Protein AF-A0A9W6ULF9-F1 (afdb_monomer)

Nearest PDB structures (foldseek):
  8hx6-assembly1_B  TM=6.839E-01  e=3.278E+00  Streptomyces venezuelae
  8hx7-assembly1_A  TM=6.019E-01  e=3.078E+00  Streptomyces venezuelae
  8hx8-assembly1_A  TM=6.453E-01  e=3.490E+00  Streptomyces venezuelae
  8hx8-assembly1_B  TM=6.210E-01  e=7.428E+00  Streptomyces venezuelae

Organism: NCBI:txid2065

Sequence (59 aa):
MSGGPERRVYRVAWLPGGDVLDARCSCGAHRSLPDPVAAWTWLLDHPRHAAPPPEGEWP

pLDDT: mean 81.4, std 19.28, range [34.25, 96.88]

Radius of gyration: 13.25 Å; Cα contacts (8 Å, |Δi|>4): 66; chains: 1; bounding box: 45×18×35 Å

Foldseek 3Di:
DPDDPDPWDWDWDADPPAQWIWTATSVGATDIDNDPVVSVVQNVPPPPRDHPDPPPDDD

Secondary structure (DSSP, 8-state):
-PPP------EEEEPTTSS-EEEE-TTS-EEEES-HHHHHHHHHTTTSPPPPPPTT---

Mean predicted aligned error: 8.15 Å

Structure (mmCIF, N/CA/C/O backbone):
data_AF-A0A9W6ULF9-F1
#
_entry.id   AF-A0A9W6ULF9-F1
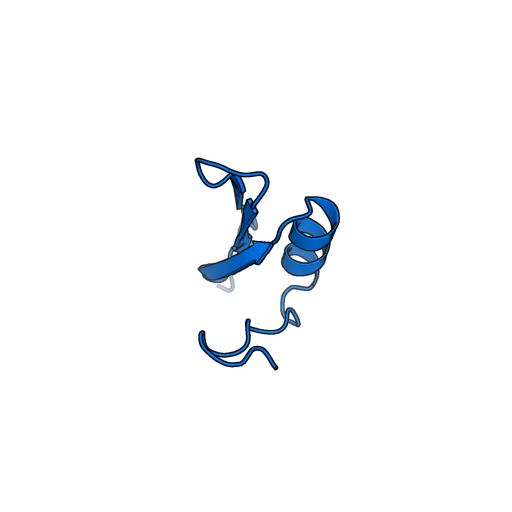#
loop_
_atom_site.group_PDB
_atom_site.id
_atom_site.type_symbol
_atom_site.label_atom_id
_atom_site.label_alt_id
_atom_site.label_comp_id
_atom_site.labe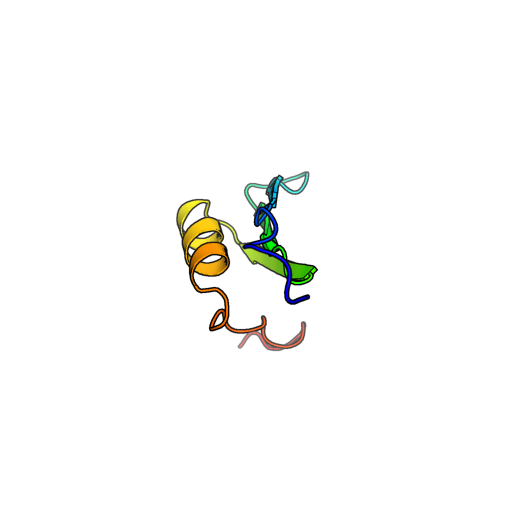l_asym_id
_atom_site.label_entity_id
_atom_site.label_seq_id
_atom_site.pdbx_PDB_ins_code
_atom_site.Cartn_x
_atom_site.Cartn_y
_atom_site.Cartn_z
_atom_site.occupancy
_atom_site.B_iso_or_equiv
_atom_site.auth_seq_id
_atom_site.auth_comp_id
_atom_site.auth_asym_id
_atom_site.auth_atom_id
_atom_site.pdbx_PDB_model_num
ATOM 1 N N . MET A 1 1 ? 23.746 0.226 -22.988 1.00 37.25 1 MET A N 1
ATOM 2 C CA . MET A 1 1 ? 23.894 0.234 -21.517 1.00 37.25 1 MET A CA 1
ATOM 3 C C . MET A 1 1 ? 22.499 0.161 -20.904 1.00 37.25 1 MET A C 1
ATOM 5 O O . MET A 1 1 ? 21.952 1.191 -20.544 1.00 37.25 1 MET A O 1
ATOM 9 N N . SER A 1 2 ? 21.885 -1.022 -20.858 1.00 48.53 2 SER A N 1
ATOM 10 C CA . SER A 1 2 ? 20.632 -1.222 -20.116 1.00 48.53 2 SER A CA 1
ATOM 11 C C . SER A 1 2 ? 21.029 -1.688 -18.719 1.00 48.53 2 SER A C 1
ATOM 13 O O . SER A 1 2 ? 21.726 -2.694 -18.601 1.00 48.53 2 SER A O 1
ATOM 15 N N . GLY A 1 3 ? 20.715 -0.892 -17.695 1.00 48.50 3 GLY A N 1
ATOM 16 C CA . GLY A 1 3 ? 21.102 -1.161 -16.310 1.00 48.50 3 GLY A CA 1
ATOM 17 C C . GLY A 1 3 ? 20.626 -2.540 -15.846 1.00 48.50 3 GLY A C 1
ATOM 18 O O . GLY A 1 3 ? 19.534 -2.975 -16.204 1.00 48.50 3 GLY A O 1
ATOM 19 N N . GLY A 1 4 ? 21.460 -3.244 -15.073 1.00 52.69 4 GLY A N 1
ATOM 20 C CA . GLY A 1 4 ? 21.038 -4.452 -14.350 1.00 52.69 4 GLY A CA 1
ATOM 21 C C . GLY A 1 4 ? 19.864 -4.143 -13.412 1.00 52.69 4 GLY A C 1
ATOM 22 O O . GLY A 1 4 ? 19.609 -2.964 -13.173 1.00 52.69 4 GLY A O 1
ATOM 23 N N . PRO A 1 5 ? 19.146 -5.156 -12.884 1.00 58.62 5 PRO A N 1
ATOM 24 C CA . PRO A 1 5 ? 17.884 -4.953 -12.180 1.00 58.62 5 PRO A CA 1
ATOM 25 C C . PRO A 1 5 ? 18.096 -3.993 -11.013 1.00 58.62 5 PRO A C 1
ATOM 27 O O . PRO A 1 5 ? 18.629 -4.353 -9.964 1.00 58.62 5 PRO A O 1
ATOM 30 N N . GLU A 1 6 ? 17.710 -2.743 -11.231 1.00 63.25 6 GLU A N 1
ATOM 31 C CA . GLU A 1 6 ? 17.709 -1.705 -10.225 1.00 63.25 6 GLU A CA 1
ATOM 32 C C . GLU A 1 6 ? 16.927 -2.230 -9.028 1.00 63.25 6 GLU A C 1
ATOM 34 O O . GLU A 1 6 ? 15.789 -2.687 -9.154 1.00 63.25 6 GLU A O 1
ATOM 39 N N . ARG A 1 7 ? 17.604 -2.293 -7.878 1.00 66.00 7 ARG A N 1
ATOM 40 C CA . ARG A 1 7 ? 17.092 -2.906 -6.653 1.00 66.00 7 ARG A CA 1
ATOM 41 C C . ARG A 1 7 ? 15.690 -2.359 -6.377 1.00 66.00 7 ARG A C 1
ATOM 43 O O . ARG A 1 7 ? 15.544 -1.203 -5.986 1.00 66.00 7 ARG A O 1
ATOM 50 N N . ARG A 1 8 ? 14.662 -3.181 -6.602 1.00 82.06 8 ARG A N 1
ATOM 51 C CA . ARG A 1 8 ? 13.263 -2.776 -6.434 1.00 82.06 8 ARG A CA 1
ATOM 52 C C . ARG A 1 8 ? 13.004 -2.573 -4.948 1.00 82.06 8 ARG A C 1
ATOM 54 O O . ARG A 1 8 ? 13.001 -3.528 -4.177 1.00 82.06 8 ARG A O 1
ATOM 61 N N . VAL A 1 9 ? 12.846 -1.317 -4.540 1.00 91.31 9 VAL A N 1
ATOM 62 C CA . VAL A 1 9 ? 12.475 -0.970 -3.167 1.00 91.31 9 VAL A CA 1
ATOM 63 C C . VAL A 1 9 ? 10.969 -0.779 -3.112 1.00 91.31 9 VAL A C 1
ATOM 65 O O . VAL A 1 9 ? 10.442 0.205 -3.632 1.00 91.31 9 VAL A O 1
ATOM 68 N N . TYR A 1 10 ? 10.299 -1.716 -2.454 1.00 93.88 10 TYR A N 1
ATOM 69 C CA . TYR A 1 10 ? 8.906 -1.593 -2.052 1.00 93.88 10 TYR A CA 1
ATOM 70 C C . TYR A 1 10 ? 8.833 -0.954 -0.666 1.00 93.88 10 TYR A C 1
ATOM 72 O O . TYR A 1 10 ? 9.674 -1.236 0.190 1.00 93.88 10 TYR A O 1
ATOM 80 N N . ARG A 1 11 ? 7.860 -0.069 -0.449 1.00 95.75 11 ARG A N 1
ATOM 81 C CA . ARG A 1 11 ? 7.633 0.577 0.850 1.00 95.75 11 ARG A CA 1
ATOM 82 C C . ARG A 1 11 ? 6.221 0.280 1.321 1.00 95.75 11 ARG A C 1
ATOM 84 O O . ARG A 1 11 ? 5.297 0.299 0.517 1.00 95.75 11 ARG A O 1
ATOM 91 N N . VAL A 1 12 ? 6.085 0.025 2.613 1.00 95.75 12 VAL A N 1
ATOM 92 C CA . VAL A 1 12 ? 4.804 -0.177 3.287 1.00 95.75 12 VAL A CA 1
ATOM 93 C C . VAL A 1 12 ? 4.859 0.621 4.581 1.00 95.75 12 VAL A C 1
ATOM 95 O O . VAL A 1 12 ? 5.817 0.476 5.344 1.00 95.75 12 VAL A O 1
ATOM 98 N N . ALA A 1 13 ? 3.873 1.482 4.805 1.00 95.94 13 ALA A N 1
ATOM 99 C CA . ALA A 1 13 ? 3.754 2.282 6.017 1.00 95.94 13 ALA A CA 1
ATOM 100 C C . ALA A 1 13 ? 2.315 2.245 6.530 1.00 95.94 13 ALA A C 1
ATOM 102 O O . ALA A 1 13 ? 1.385 2.316 5.735 1.00 95.94 13 ALA A O 1
ATOM 103 N N . TRP A 1 14 ? 2.123 2.176 7.845 1.00 95.06 14 TRP A N 1
ATOM 104 C CA . TRP A 1 14 ? 0.803 2.389 8.439 1.00 95.06 14 TRP A CA 1
ATOM 105 C C . TRP A 1 14 ? 0.427 3.869 8.381 1.00 95.06 14 TRP A C 1
ATOM 107 O O . TRP A 1 14 ? 1.247 4.741 8.684 1.00 95.06 14 TRP A O 1
ATOM 117 N N . LEU A 1 15 ? -0.824 4.146 8.025 1.00 95.75 15 LEU A N 1
ATOM 118 C CA . LEU A 1 15 ? -1.419 5.468 8.135 1.00 95.75 15 LEU A CA 1
ATOM 119 C C . LEU A 1 15 ? -1.833 5.734 9.591 1.00 95.75 15 LEU A C 1
ATOM 121 O O . LEU A 1 15 ? -2.365 4.841 10.255 1.00 95.75 15 LEU A O 1
ATOM 125 N N . PRO A 1 16 ? -1.625 6.957 10.110 1.00 95.56 16 PRO A N 1
ATOM 126 C CA . PRO A 1 16 ? -2.065 7.307 11.455 1.00 95.56 16 PRO A CA 1
ATOM 127 C C . PRO A 1 16 ? -3.578 7.130 11.641 1.00 95.56 16 PRO A C 1
ATOM 129 O O . PRO A 1 16 ? -4.364 7.463 10.757 1.00 95.56 16 PRO A O 1
ATOM 132 N N . GLY A 1 17 ? -3.987 6.680 12.829 1.00 94.06 17 GLY A N 1
ATOM 133 C CA . GLY A 1 17 ? -5.400 6.620 13.218 1.00 94.06 17 GLY A CA 1
ATOM 134 C C . GLY A 1 17 ? -6.161 5.368 12.771 1.00 94.06 17 GLY A C 1
ATOM 135 O O . GLY A 1 17 ? -7.371 5.316 12.970 1.00 94.06 17 GLY A O 1
ATOM 136 N N . GLY A 1 18 ? -5.489 4.354 12.217 1.00 90.00 18 GLY A N 1
ATOM 137 C CA . GLY A 1 18 ? -6.124 3.084 11.863 1.00 90.00 18 GLY A CA 1
ATOM 138 C C . GLY A 1 18 ? -5.132 1.981 11.501 1.00 90.00 18 GLY A C 1
ATOM 139 O O . GLY A 1 18 ? -3.927 2.131 11.686 1.00 90.00 18 GLY A O 1
ATOM 140 N N . ASP A 1 19 ? -5.660 0.882 10.964 1.00 92.56 19 ASP A N 1
ATOM 141 C CA . ASP A 1 19 ? -4.880 -0.269 10.478 1.00 92.56 19 ASP A CA 1
ATOM 142 C C . ASP A 1 19 ? -4.778 -0.284 8.942 1.00 92.56 19 ASP A C 1
ATOM 144 O O . ASP A 1 19 ? -4.822 -1.317 8.283 1.00 92.56 19 ASP A O 1
ATOM 148 N N . VAL A 1 20 ? -4.714 0.905 8.339 1.00 95.06 20 VAL A N 1
ATOM 149 C CA . VAL A 1 20 ? -4.571 1.055 6.888 1.00 95.06 20 VAL A CA 1
ATOM 150 C C . VAL A 1 20 ? -3.099 1.222 6.545 1.00 95.06 20 VAL A C 1
ATOM 152 O O . VAL A 1 20 ? -2.391 2.001 7.176 1.00 95.06 20 VAL A O 1
ATOM 155 N N . LEU A 1 21 ? -2.650 0.523 5.511 1.00 96.88 21 LEU A N 1
ATOM 156 C CA . LEU A 1 21 ? -1.296 0.568 4.980 1.00 96.88 21 LEU A CA 1
ATOM 157 C C . LEU A 1 21 ? -1.254 1.375 3.685 1.00 96.88 21 LEU A C 1
ATOM 159 O O . LEU A 1 21 ? -2.004 1.070 2.765 1.00 96.88 21 LEU A O 1
ATOM 163 N N . ASP A 1 22 ? -0.330 2.324 3.570 1.00 96.88 22 ASP A N 1
ATOM 164 C CA . ASP A 1 22 ? 0.107 2.899 2.296 1.00 96.88 22 ASP A CA 1
ATOM 165 C C . ASP A 1 22 ? 1.222 2.019 1.711 1.00 96.88 22 ASP A C 1
ATOM 167 O O . ASP A 1 22 ? 2.342 1.956 2.232 1.00 96.88 22 ASP A O 1
ATOM 171 N N . ALA A 1 23 ? 0.899 1.286 0.644 1.00 96.56 23 ALA A N 1
ATOM 172 C CA . ALA A 1 23 ? 1.838 0.452 -0.095 1.00 96.56 23 ALA A CA 1
ATOM 173 C C . ALA A 1 23 ? 2.339 1.206 -1.329 1.00 96.56 23 ALA A C 1
ATOM 175 O O . ALA A 1 23 ? 1.538 1.622 -2.160 1.00 96.56 23 ALA A O 1
ATOM 176 N N . ARG A 1 24 ? 3.660 1.338 -1.499 1.00 95.88 24 ARG A N 1
ATOM 177 C CA . ARG A 1 24 ? 4.286 2.053 -2.621 1.00 95.88 24 ARG A CA 1
ATOM 178 C C . ARG A 1 24 ? 5.247 1.166 -3.407 1.00 95.88 24 ARG A C 1
ATOM 180 O O . ARG A 1 24 ? 6.251 0.669 -2.886 1.00 95.88 24 ARG A O 1
ATOM 187 N N . CYS A 1 25 ? 4.940 1.014 -4.691 1.00 94.44 25 CYS A N 1
ATOM 188 C CA . CYS A 1 25 ? 5.720 0.271 -5.666 1.00 94.44 25 CYS A CA 1
ATOM 189 C C . CYS A 1 25 ? 6.958 1.064 -6.113 1.00 94.44 25 CYS A C 1
ATOM 191 O O . CYS A 1 25 ? 6.960 2.298 -6.130 1.00 94.44 25 CYS A O 1
ATOM 193 N N . SER A 1 26 ? 8.008 0.364 -6.547 1.00 91.69 26 SER A N 1
ATOM 194 C CA . SER A 1 26 ? 9.209 1.003 -7.096 1.00 91.69 26 SER A CA 1
ATOM 195 C C . SER A 1 26 ? 8.941 1.785 -8.389 1.00 91.69 26 SER A C 1
ATOM 197 O O . SER A 1 26 ? 9.718 2.674 -8.715 1.00 91.69 26 SER A O 1
ATOM 199 N N . CYS A 1 27 ? 7.844 1.502 -9.107 1.00 91.31 27 CYS A N 1
ATOM 200 C CA . CYS A 1 27 ? 7.426 2.268 -10.289 1.00 91.31 27 CYS A CA 1
ATOM 201 C C . CYS A 1 27 ? 6.733 3.602 -9.955 1.00 91.31 27 CYS A C 1
ATOM 203 O O . CYS A 1 27 ? 6.367 4.342 -10.861 1.00 91.31 27 CYS A O 1
ATOM 205 N N . GLY A 1 28 ? 6.522 3.899 -8.668 1.00 90.19 28 GLY A N 1
ATOM 206 C CA . GLY A 1 28 ? 5.857 5.114 -8.200 1.00 90.19 28 GLY A CA 1
ATOM 207 C C . GLY A 1 28 ? 4.371 4.945 -7.883 1.00 90.19 28 GLY A C 1
ATOM 208 O O . GLY A 1 28 ? 3.840 5.780 -7.157 1.00 90.19 28 GLY A O 1
ATOM 209 N N . ALA A 1 29 ? 3.725 3.865 -8.340 1.00 91.25 29 ALA A N 1
ATOM 210 C CA . ALA A 1 29 ? 2.345 3.555 -7.966 1.00 91.25 29 ALA A CA 1
ATOM 211 C C . ALA A 1 29 ? 2.218 3.358 -6.448 1.00 91.25 29 ALA A C 1
ATOM 213 O O . ALA A 1 29 ? 3.120 2.799 -5.817 1.00 91.25 29 ALA A O 1
ATOM 214 N N . HIS A 1 30 ? 1.084 3.758 -5.878 1.00 94.00 30 HIS A N 1
ATOM 215 C CA . HIS A 1 30 ? 0.764 3.507 -4.477 1.00 94.00 30 HIS A CA 1
ATOM 216 C C . HIS A 1 30 ? -0.715 3.165 -4.284 1.00 94.00 30 HIS A C 1
ATOM 218 O O . HIS A 1 30 ? -1.539 3.479 -5.146 1.00 94.00 30 HIS A O 1
ATOM 224 N N . ARG A 1 31 ? -1.035 2.479 -3.184 1.00 93.56 31 ARG A N 1
ATOM 225 C CA . ARG A 1 31 ? -2.398 2.076 -2.837 1.00 93.56 31 ARG A CA 1
ATOM 226 C C . ARG A 1 31 ? -2.557 1.907 -1.327 1.00 93.56 31 ARG A C 1
ATOM 228 O O . ARG A 1 31 ? -1.721 1.267 -0.692 1.00 93.56 31 ARG A O 1
ATOM 235 N N . SER A 1 32 ? -3.674 2.402 -0.795 1.00 95.56 32 SER A N 1
ATOM 236 C CA . SER A 1 32 ? -4.085 2.179 0.592 1.00 95.56 32 SER A CA 1
ATOM 237 C C . SER A 1 32 ? -4.848 0.862 0.736 1.00 95.56 32 SER A C 1
ATOM 239 O O . SER A 1 32 ? -5.815 0.628 0.007 1.00 95.56 32 SER A O 1
ATOM 241 N N . LEU A 1 33 ? -4.421 -0.005 1.653 1.00 94.44 33 LEU A N 1
ATOM 242 C CA . LEU A 1 33 ? -4.986 -1.343 1.862 1.00 94.44 33 LEU A CA 1
ATOM 243 C C . LEU A 1 33 ? -5.085 -1.648 3.368 1.00 94.44 33 LEU A C 1
ATOM 245 O O . LEU A 1 33 ? -4.139 -1.356 4.091 1.00 94.44 33 LEU A O 1
ATOM 249 N N . PRO A 1 34 ? -6.183 -2.244 3.860 1.00 91.88 34 PRO A N 1
ATOM 250 C CA . PRO A 1 34 ? -6.372 -2.520 5.289 1.00 91.88 34 PRO A CA 1
ATOM 251 C C . PRO A 1 34 ? -5.664 -3.796 5.776 1.00 91.88 34 PRO A C 1
ATOM 253 O O . PRO A 1 34 ? -5.838 -4.190 6.920 1.00 91.88 34 PRO A O 1
ATOM 256 N N . ASP A 1 35 ? -4.935 -4.496 4.902 1.00 90.50 35 ASP A N 1
ATOM 257 C CA . ASP A 1 35 ? -4.344 -5.799 5.206 1.00 90.50 35 ASP A CA 1
ATOM 258 C C . ASP A 1 35 ? -2.904 -5.900 4.664 1.00 90.50 35 ASP A C 1
ATOM 260 O O . ASP A 1 35 ? -2.671 -5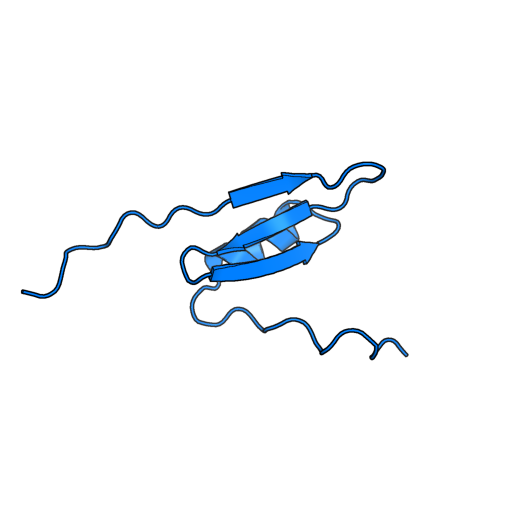.631 3.475 1.00 90.50 35 ASP A O 1
ATOM 264 N N . PRO A 1 36 ? -1.925 -6.313 5.497 1.00 92.94 36 PRO A N 1
ATOM 265 C CA . PRO A 1 36 ? -0.546 -6.518 5.065 1.00 92.94 36 PRO A CA 1
ATOM 266 C C . PRO A 1 36 ? -0.392 -7.505 3.909 1.00 92.94 36 PRO A C 1
ATOM 268 O O . PRO A 1 36 ? 0.440 -7.282 3.027 1.00 92.94 36 PRO A O 1
ATOM 271 N N . VAL A 1 37 ? -1.174 -8.589 3.879 1.00 94.62 37 VAL A N 1
ATOM 272 C CA . VAL A 1 37 ? -1.058 -9.598 2.816 1.00 94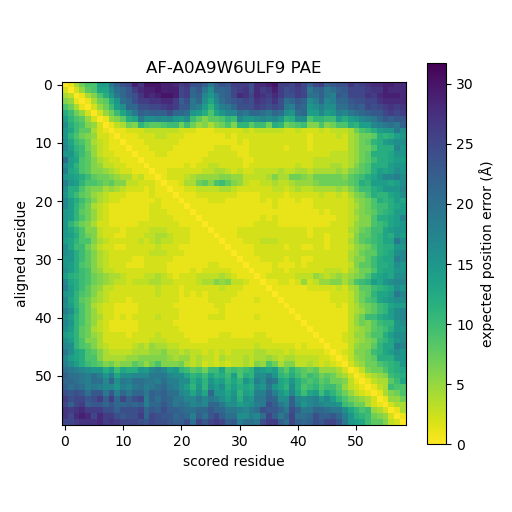.62 37 VAL A CA 1
ATOM 273 C C . VAL A 1 37 ? -1.551 -9.029 1.487 1.00 94.62 37 VAL A C 1
ATOM 275 O O . VAL A 1 37 ? -0.878 -9.191 0.467 1.00 94.62 37 VAL A O 1
ATOM 278 N N . ALA A 1 38 ? -2.661 -8.295 1.486 1.00 92.62 38 ALA A N 1
ATOM 279 C CA . ALA A 1 38 ? -3.168 -7.577 0.324 1.00 92.62 38 ALA A CA 1
ATOM 280 C C . ALA A 1 38 ? -2.158 -6.536 -0.189 1.00 92.62 38 ALA A C 1
ATOM 282 O O . ALA A 1 38 ? -1.938 -6.449 -1.400 1.00 92.62 38 ALA A O 1
ATOM 283 N N . ALA A 1 39 ? -1.494 -5.798 0.711 1.00 94.81 39 ALA A N 1
ATOM 284 C CA . ALA A 1 39 ? -0.436 -4.847 0.361 1.00 94.81 39 ALA A CA 1
ATOM 285 C C . ALA A 1 39 ? 0.731 -5.520 -0.372 1.00 94.81 39 ALA A C 1
ATOM 287 O O . ALA A 1 39 ? 1.113 -5.087 -1.463 1.00 94.81 39 ALA A O 1
ATOM 288 N N . TRP A 1 40 ? 1.264 -6.613 0.175 1.00 95.00 40 TRP A N 1
ATOM 289 C CA . TRP A 1 40 ? 2.363 -7.342 -0.460 1.00 95.00 40 TRP A CA 1
ATOM 290 C C . TRP A 1 40 ? 1.948 -8.044 -1.752 1.00 95.00 40 TRP A C 1
ATOM 292 O O . TRP A 1 40 ? 2.703 -8.013 -2.721 1.00 95.00 40 TRP A O 1
ATOM 302 N N . THR A 1 41 ? 0.743 -8.611 -1.803 1.00 94.75 41 THR A N 1
ATOM 303 C CA . THR A 1 41 ? 0.192 -9.233 -3.017 1.00 94.75 41 THR A CA 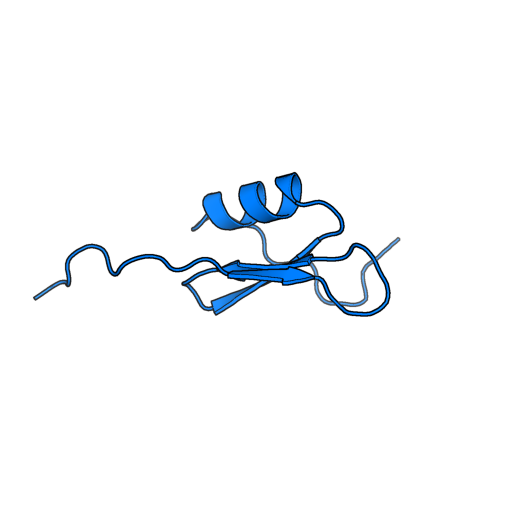1
ATOM 304 C C . THR A 1 41 ? 0.126 -8.219 -4.156 1.00 94.75 41 THR A C 1
ATOM 306 O O . THR A 1 41 ? 0.585 -8.498 -5.260 1.00 94.75 41 THR A O 1
ATOM 309 N N . TRP A 1 42 ? -0.361 -7.007 -3.876 1.00 94.81 42 TRP A N 1
ATOM 310 C CA . TRP A 1 42 ? -0.416 -5.925 -4.857 1.00 94.81 42 TRP A CA 1
ATOM 311 C C . TRP A 1 42 ? 0.984 -5.442 -5.280 1.00 94.81 42 T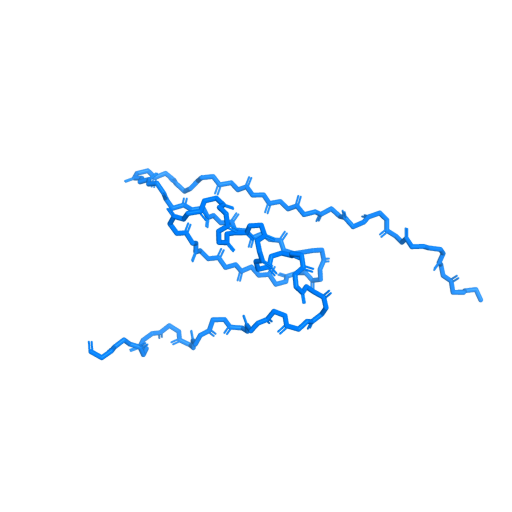RP A C 1
ATOM 313 O O . TRP A 1 42 ? 1.241 -5.285 -6.471 1.00 94.81 42 TRP A O 1
ATOM 323 N N . LEU A 1 43 ? 1.920 -5.259 -4.339 1.00 94.56 43 LEU A N 1
ATOM 324 C CA . LEU A 1 43 ? 3.293 -4.821 -4.647 1.00 94.56 43 LEU A CA 1
ATOM 325 C C . LEU A 1 43 ? 4.052 -5.817 -5.536 1.00 94.56 43 LEU A C 1
ATOM 327 O O . LEU A 1 43 ? 4.788 -5.414 -6.443 1.00 94.56 43 LEU A O 1
ATOM 331 N N . LEU A 1 44 ? 3.884 -7.113 -5.267 1.00 93.50 44 LEU A N 1
ATOM 332 C CA . LEU A 1 44 ? 4.581 -8.191 -5.969 1.00 93.50 44 LEU A CA 1
ATOM 333 C C . LEU A 1 44 ? 3.953 -8.535 -7.323 1.00 93.50 44 LEU A C 1
ATOM 335 O O . LEU A 1 44 ? 4.632 -9.122 -8.162 1.00 93.50 44 LEU A O 1
ATOM 339 N N . ASP A 1 45 ? 2.715 -8.111 -7.578 1.00 93.38 45 ASP A N 1
ATOM 340 C CA . ASP A 1 45 ? 2.058 -8.280 -8.877 1.00 93.38 45 ASP A CA 1
ATOM 341 C C . ASP A 1 45 ? 2.557 -7.279 -9.938 1.00 93.38 45 ASP A C 1
ATOM 343 O O . ASP A 1 45 ? 2.108 -7.287 -11.080 1.00 93.38 45 ASP A O 1
ATOM 347 N N . HIS A 1 46 ? 3.523 -6.409 -9.621 1.00 87.44 46 HIS A N 1
ATOM 348 C CA . HIS A 1 46 ? 4.162 -5.557 -10.626 1.00 87.44 46 HIS A CA 1
ATOM 349 C C . HIS A 1 46 ? 4.721 -6.392 -11.803 1.00 87.44 46 HIS A C 1
ATOM 351 O O . HIS A 1 46 ? 5.520 -7.307 -11.577 1.00 87.44 46 HIS A O 1
ATOM 357 N N . PRO A 1 47 ? 4.393 -6.063 -13.071 1.00 90.88 47 PRO A N 1
ATOM 358 C CA . PRO A 1 47 ? 3.801 -4.805 -13.555 1.00 90.88 47 PRO A CA 1
ATOM 359 C C . PRO A 1 47 ? 2.270 -4.795 -13.726 1.00 90.88 47 PRO A C 1
ATOM 361 O O . PRO A 1 47 ? 1.736 -3.848 -14.293 1.00 90.88 47 PRO A O 1
ATOM 364 N N . ARG A 1 48 ? 1.562 -5.844 -13.302 1.00 87.81 48 ARG A N 1
ATOM 365 C CA . ARG A 1 48 ? 0.130 -6.067 -13.559 1.00 87.81 48 ARG A CA 1
ATOM 366 C C . ARG A 1 48 ? -0.810 -5.497 -12.501 1.00 87.81 48 ARG A C 1
ATOM 368 O O . ARG A 1 48 ? -2.013 -5.467 -12.746 1.00 87.81 48 ARG A O 1
ATOM 375 N N . HIS A 1 49 ? -0.278 -5.026 -11.375 1.00 86.25 49 HIS A N 1
ATOM 376 C CA . HIS A 1 49 ? -1.090 -4.519 -10.277 1.00 86.25 49 HIS A CA 1
ATOM 377 C C . HIS A 1 49 ? -2.119 -3.478 -10.765 1.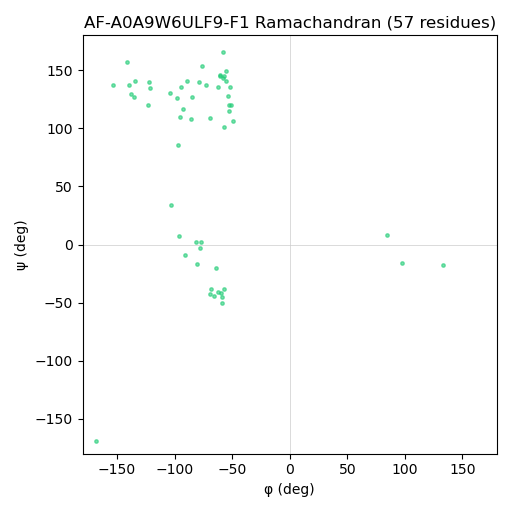00 86.25 49 HIS A C 1
ATOM 379 O O . HIS A 1 49 ? -1.766 -2.445 -11.342 1.00 86.25 49 HIS A O 1
ATOM 385 N N . ALA A 1 50 ? -3.410 -3.747 -10.554 1.00 70.94 50 ALA A N 1
ATOM 386 C CA . ALA A 1 50 ? -4.470 -2.835 -10.976 1.00 70.94 50 ALA A CA 1
ATOM 387 C C . ALA A 1 50 ? -4.337 -1.487 -10.241 1.00 70.94 50 ALA A C 1
ATOM 389 O O . ALA A 1 50 ? -4.090 -1.456 -9.027 1.00 70.94 50 ALA A O 1
ATOM 390 N N . ALA A 1 51 ? -4.481 -0.379 -10.977 1.00 59.09 51 ALA A N 1
ATOM 391 C CA . ALA A 1 51 ? -4.628 0.943 -10.373 1.00 59.09 51 ALA A CA 1
ATOM 392 C C . ALA A 1 51 ? -5.895 0.955 -9.500 1.00 59.09 51 ALA A C 1
ATOM 394 O O . ALA A 1 51 ? -6.869 0.278 -9.852 1.00 59.09 51 ALA A O 1
ATOM 395 N N . PRO A 1 52 ? -5.908 1.675 -8.362 1.00 56.44 52 PRO A N 1
ATOM 396 C CA . PRO A 1 52 ? -7.164 1.895 -7.663 1.00 56.44 52 PRO A CA 1
ATOM 397 C C . PRO A 1 52 ? -8.159 2.571 -8.624 1.00 56.44 52 PRO A C 1
ATOM 399 O O . PRO A 1 52 ? -7.734 3.368 -9.469 1.00 56.44 52 PRO A O 1
ATOM 402 N N . PRO A 1 53 ? -9.465 2.254 -8.536 1.00 55.22 53 PRO A N 1
ATOM 403 C CA . PRO A 1 53 ? -10.467 3.064 -9.214 1.00 55.22 53 PRO A CA 1
ATOM 404 C C . PRO A 1 53 ? -10.314 4.524 -8.756 1.00 55.22 53 PRO A C 1
ATOM 406 O O . PRO A 1 53 ? -9.868 4.752 -7.624 1.00 55.22 53 PRO A O 1
ATOM 409 N N . PRO A 1 54 ? -10.630 5.508 -9.616 1.00 48.47 54 PRO A N 1
ATOM 410 C CA .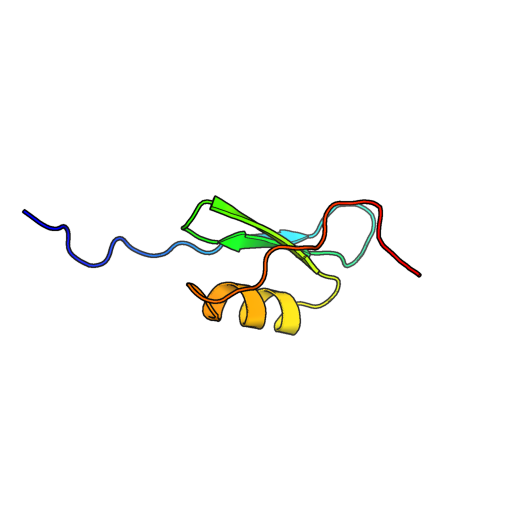 PRO A 1 54 ? -10.616 6.904 -9.208 1.00 48.47 54 PRO A CA 1
ATOM 411 C C . PRO A 1 54 ? -11.456 7.069 -7.939 1.00 48.47 54 PRO A C 1
ATOM 413 O O . PRO A 1 54 ? -12.535 6.489 -7.796 1.00 48.47 54 PRO A O 1
ATOM 416 N N . GLU A 1 55 ? -10.907 7.820 -6.993 1.00 52.38 55 GLU A N 1
ATOM 417 C CA . GLU A 1 55 ? -11.540 8.124 -5.718 1.00 52.38 55 GLU A CA 1
ATOM 418 C C . GLU A 1 55 ? -12.948 8.703 -5.927 1.00 52.38 55 GLU A C 1
ATOM 420 O O . GLU A 1 55 ? -13.116 9.759 -6.532 1.00 52.38 55 GLU A O 1
ATOM 425 N N . GLY A 1 56 ? -13.967 7.967 -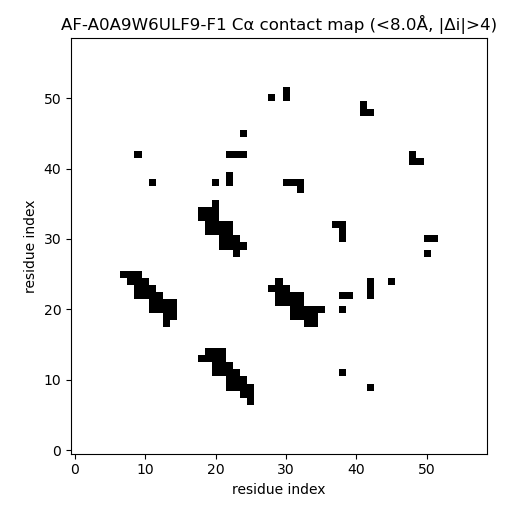5.468 1.00 49.00 56 GLY A N 1
ATOM 426 C CA . GLY A 1 56 ? -15.380 8.333 -5.616 1.00 49.00 56 GLY A CA 1
ATOM 427 C C . GLY A 1 56 ? -16.298 7.207 -6.097 1.00 49.00 56 GLY A C 1
ATOM 428 O O . GLY A 1 56 ? -17.499 7.306 -5.885 1.00 49.00 56 GLY A O 1
ATOM 429 N N . GLU A 1 57 ? -15.762 6.127 -6.671 1.00 40.97 57 GLU A N 1
ATOM 430 C CA . GLU A 1 57 ? -16.579 4.980 -7.093 1.00 40.97 57 GLU A CA 1
ATOM 431 C C . GLU A 1 57 ? -16.565 3.878 -6.018 1.00 40.97 57 GLU A C 1
ATOM 433 O O . GLU A 1 57 ? -15.753 2.949 -6.040 1.00 40.97 57 GLU A O 1
ATOM 438 N N . TRP A 1 58 ? -17.457 4.007 -5.039 1.00 34.25 58 TRP A N 1
ATOM 439 C CA . TRP A 1 58 ? -17.902 2.905 -4.183 1.00 34.25 58 TRP A CA 1
ATOM 440 C C . TRP A 1 58 ? -19.428 2.781 -4.355 1.00 34.25 58 TRP A C 1
ATOM 442 O O . TRP A 1 58 ? -20.076 3.828 -4.357 1.00 34.25 58 TRP A O 1
ATOM 452 N N . PRO A 1 59 ? -20.016 1.579 -4.536 1.00 50.00 59 PRO A N 1
ATOM 453 C CA . PRO A 1 59 ? -21.472 1.428 -4.637 1.00 50.00 59 PRO A CA 1
ATOM 454 C C . PRO A 1 59 ? -22.211 1.771 -3.337 1.00 50.00 59 PRO A C 1
ATOM 456 O O . PRO A 1 59 ? -21.703 1.419 -2.247 1.00 50.00 59 PRO A O 1
#

Solvent-accessible surface area (backbone atoms only — not comparable to full-atom values): 3893 Å² total; per-residue (Å²): 138,80,78,71,87,71,81,76,55,70,48,76,44,76,44,88,95,60,72,35,30,46,27,34,36,66,89,69,52,66,51,79,35,73,40,73,65,61,35,51,54,47,56,68,40,61,92,70,47,75,76,77,75,69,91,82,83,72,136